Protein AF-A0A966IXT3-F1 (afdb_monomer)

Foldseek 3Di:
DDDQPPPPDDDDPDDLVQPPADDPDDDWDFADDDQDPCNVVVHDDDFPAEFEDPAPVSVLVCLVCVVVVHDYHYDYSGRTHDRVNDDDPDDDDDPVRLVSCVVSVNNVVVD

Structure (mmCIF, N/CA/C/O backbone):
data_AF-A0A966IXT3-F1
#
_entry.id   AF-A0A966IXT3-F1
#
loop_
_atom_site.group_PDB
_atom_site.id
_atom_site.type_symbol
_atom_site.label_atom_id
_atom_site.label_alt_id
_atom_site.label_comp_id
_atom_site.label_asym_id
_atom_site.label_entity_id
_atom_site.label_seq_id
_atom_site.pdbx_PDB_ins_code
_atom_site.Cartn_x
_atom_site.Cartn_y
_atom_site.Cartn_z
_atom_site.occupancy
_atom_site.B_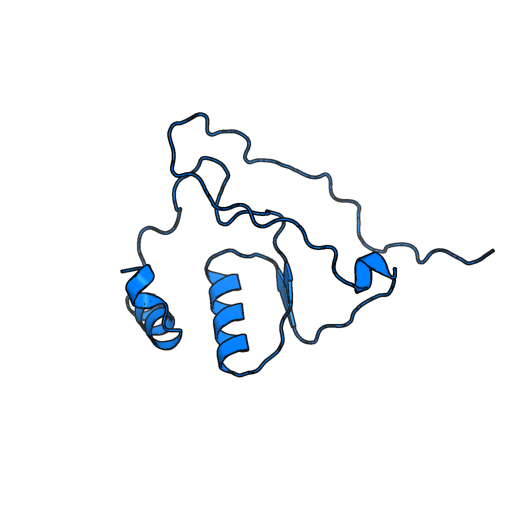iso_or_equiv
_atom_site.auth_seq_id
_atom_site.auth_comp_id
_atom_site.auth_asym_id
_atom_site.auth_atom_id
_atom_site.pdbx_PDB_model_num
ATOM 1 N N . MET A 1 1 ? -24.758 23.739 26.493 1.00 41.91 1 MET A N 1
ATOM 2 C CA . MET A 1 1 ? -24.123 23.919 25.171 1.00 41.91 1 MET A CA 1
ATOM 3 C C . MET A 1 1 ? -23.069 22.825 25.046 1.00 41.91 1 MET A C 1
ATOM 5 O O . MET A 1 1 ? -22.184 22.820 25.895 1.00 41.91 1 MET A O 1
ATOM 9 N N . PRO A 1 2 ? -23.198 21.824 24.156 1.00 41.50 2 PRO A N 1
ATOM 10 C CA . PRO A 1 2 ? -22.227 20.736 24.098 1.00 41.50 2 PRO A CA 1
ATOM 11 C C . PRO A 1 2 ? -20.907 21.280 23.550 1.00 41.50 2 PRO A C 1
ATOM 13 O O . PRO A 1 2 ? -20.868 21.871 22.474 1.00 41.50 2 PRO A O 1
ATOM 16 N N . THR A 1 3 ? -19.843 21.126 24.329 1.00 50.06 3 THR A N 1
ATOM 17 C CA . THR A 1 3 ? -18.472 21.496 23.981 1.00 50.06 3 THR A CA 1
ATOM 18 C C . THR A 1 3 ? -17.985 20.616 22.837 1.00 50.06 3 THR A C 1
ATOM 20 O O . THR A 1 3 ? -17.777 19.417 23.020 1.00 50.06 3 THR A O 1
ATOM 23 N N . GLN A 1 4 ? -17.821 21.210 21.657 1.00 55.00 4 GLN A N 1
ATOM 24 C CA . GLN A 1 4 ? -17.206 20.566 20.501 1.00 55.00 4 GLN A CA 1
ATOM 25 C C . GLN A 1 4 ? -15.777 20.136 20.890 1.00 55.00 4 GLN A C 1
ATOM 27 O O . GLN A 1 4 ? -15.032 20.969 21.421 1.00 55.00 4 GLN A O 1
ATOM 32 N N . PRO A 1 5 ? -15.379 18.864 20.706 1.00 53.62 5 PRO A N 1
ATOM 33 C CA . PRO A 1 5 ? -14.022 18.440 21.014 1.00 53.62 5 PRO A CA 1
ATOM 34 C C . PRO A 1 5 ? -13.061 19.224 20.122 1.00 53.62 5 PRO A C 1
ATOM 36 O O . PRO A 1 5 ? -13.101 19.145 18.896 1.00 53.62 5 PRO A O 1
ATOM 39 N N . ARG A 1 6 ? -12.232 20.047 20.762 1.00 55.50 6 ARG A N 1
ATOM 40 C CA . ARG A 1 6 ? -11.233 20.879 20.105 1.00 55.50 6 ARG A CA 1
ATOM 41 C C . ARG A 1 6 ? -10.213 19.950 19.448 1.00 55.50 6 ARG A C 1
ATOM 43 O O . ARG A 1 6 ? -9.492 19.247 20.151 1.00 55.50 6 ARG A O 1
ATOM 50 N N . SER A 1 7 ? -10.190 19.926 18.116 1.00 58.78 7 SER A N 1
ATOM 51 C CA . SER A 1 7 ? -9.169 19.208 17.353 1.00 58.78 7 SER A CA 1
ATOM 52 C C . SER A 1 7 ? -7.786 19.672 17.817 1.00 58.78 7 SER A C 1
ATOM 54 O O . SER A 1 7 ? -7.469 20.859 17.750 1.00 58.78 7 SER A O 1
ATOM 56 N N . THR A 1 8 ? -6.976 18.743 18.327 1.00 65.88 8 THR A N 1
ATOM 57 C CA . THR A 1 8 ? -5.562 18.982 18.664 1.00 65.88 8 THR A CA 1
ATOM 58 C C . THR A 1 8 ? -4.683 18.992 17.407 1.00 65.88 8 THR A C 1
ATOM 60 O O . THR A 1 8 ? -3.492 19.278 17.488 1.00 65.88 8 THR A O 1
ATOM 63 N N . PHE A 1 9 ? -5.248 18.670 16.241 1.00 63.88 9 PHE A N 1
ATOM 64 C CA . PHE A 1 9 ? -4.525 18.659 14.978 1.00 63.88 9 PHE A CA 1
ATOM 65 C C . PHE A 1 9 ? -4.482 20.068 14.395 1.00 63.88 9 PHE A C 1
ATOM 67 O O . PHE A 1 9 ? -5.510 20.743 14.307 1.00 63.88 9 PHE A O 1
ATOM 74 N N . ALA A 1 10 ? -3.283 20.509 14.017 1.00 71.31 10 ALA A N 1
ATOM 75 C CA . ALA A 1 10 ? -3.114 21.736 13.259 1.00 71.31 10 ALA A CA 1
ATOM 76 C C . ALA A 1 10 ? -3.808 21.584 11.902 1.00 71.31 10 ALA A C 1
ATOM 78 O O . ALA A 1 10 ? -3.670 20.552 11.244 1.00 71.31 10 ALA A O 1
ATOM 79 N N . GLU A 1 11 ? -4.547 22.610 11.493 1.00 64.25 11 GLU A N 1
ATOM 80 C CA . GLU A 1 11 ? -5.077 22.684 10.140 1.00 64.25 11 GLU A CA 1
ATOM 81 C C . GLU A 1 11 ? -3.886 22.867 9.191 1.00 64.25 11 GLU A C 1
ATOM 83 O O . GLU A 1 11 ? -3.171 23.870 9.259 1.00 64.25 11 GLU A O 1
ATOM 88 N N . VAL A 1 12 ? -3.600 21.852 8.378 1.00 58.59 12 VAL A N 1
ATOM 89 C CA . VAL A 1 12 ? -2.515 21.909 7.397 1.00 58.59 12 VAL A CA 1
ATOM 90 C C . VAL A 1 12 ? -3.111 22.400 6.088 1.00 58.59 12 VAL A C 1
ATOM 92 O O . VAL A 1 12 ? -4.104 21.852 5.610 1.00 58.59 12 VAL A O 1
ATOM 95 N N . ALA A 1 13 ? -2.514 23.443 5.514 1.00 60.72 13 ALA A N 1
ATOM 96 C CA . ALA A 1 13 ? -2.903 23.925 4.199 1.00 60.72 13 ALA A CA 1
ATOM 97 C C . ALA A 1 13 ? -2.724 22.799 3.173 1.00 60.72 13 ALA A C 1
ATOM 99 O O . ALA A 1 13 ? -1.625 22.258 3.018 1.00 60.72 13 ALA A O 1
ATOM 100 N N . TYR A 1 14 ? -3.808 22.457 2.478 1.00 58.59 14 TYR A N 1
ATOM 101 C CA . TYR A 1 14 ? -3.775 21.504 1.379 1.00 58.59 14 TYR A CA 1
ATOM 102 C C . TYR A 1 14 ? -2.774 21.992 0.330 1.00 58.59 14 TYR A C 1
ATOM 104 O O . TYR A 1 14 ? -2.970 23.034 -0.297 1.00 58.59 14 TYR A O 1
ATOM 112 N N . THR A 1 15 ? -1.665 21.270 0.195 1.00 53.31 15 THR A N 1
ATOM 113 C CA . THR A 1 15 ? -0.583 21.629 -0.716 1.00 53.31 15 THR A CA 1
ATOM 114 C C . THR A 1 15 ? -0.611 20.649 -1.875 1.00 53.31 15 THR A C 1
ATOM 116 O O . THR A 1 15 ? 0.071 19.631 -1.847 1.00 53.31 15 THR A O 1
ATOM 119 N N . ASN A 1 16 ? -1.378 20.964 -2.920 1.00 53.09 16 ASN A N 1
ATOM 120 C CA . ASN A 1 16 ? -1.231 20.294 -4.212 1.00 53.09 16 ASN A CA 1
ATOM 121 C C . ASN A 1 16 ? 0.072 20.751 -4.879 1.00 53.09 16 ASN A C 1
ATOM 123 O O . ASN A 1 16 ? 0.077 21.512 -5.839 1.00 53.09 16 ASN A O 1
ATOM 127 N N . GLY A 1 17 ? 1.212 20.293 -4.360 1.00 50.12 17 GLY A N 1
ATOM 128 C CA . GLY A 1 17 ? 2.544 20.592 -4.900 1.00 50.12 17 GLY A CA 1
ATOM 129 C C . GLY A 1 17 ? 2.859 19.888 -6.228 1.00 50.12 17 GLY A C 1
ATOM 130 O O . GLY A 1 17 ? 4.009 19.895 -6.663 1.00 50.12 17 GLY A O 1
ATOM 131 N N . TYR A 1 18 ? 1.866 19.255 -6.855 1.00 53.25 18 TYR A N 1
ATOM 132 C CA . TYR A 1 18 ? 2.033 18.295 -7.945 1.00 53.25 18 TYR A CA 1
ATOM 133 C C . TYR A 1 18 ? 1.288 18.680 -9.236 1.00 53.25 18 TYR A C 1
ATOM 135 O O . TYR A 1 18 ? 1.055 17.832 -10.087 1.00 53.25 18 TYR A O 1
ATOM 143 N N . GLU A 1 19 ? 0.936 19.957 -9.416 1.00 52.62 19 GLU A N 1
ATOM 144 C CA . GLU A 1 19 ? 0.234 20.466 -10.613 1.00 52.62 19 GLU A CA 1
ATOM 145 C C . GLU A 1 19 ? 1.066 20.460 -11.911 1.00 52.62 19 GLU A C 1
ATOM 147 O O . GLU A 1 19 ? 0.543 20.719 -12.993 1.00 52.62 19 GLU A O 1
ATOM 152 N N . PHE A 1 20 ? 2.359 20.149 -11.849 1.00 49.56 20 PHE A N 1
ATOM 153 C CA . PHE A 1 20 ? 3.249 20.285 -13.000 1.00 49.56 20 PHE A CA 1
ATOM 154 C C . PHE A 1 20 ? 3.435 18.978 -13.755 1.00 49.56 20 PHE A C 1
ATOM 156 O O . PHE A 1 20 ? 4.490 18.366 -13.640 1.00 49.56 20 PHE A O 1
ATOM 163 N N . THR A 1 21 ? 2.462 18.559 -14.561 1.00 51.88 21 THR A N 1
ATOM 164 C CA . THR A 1 21 ? 2.745 17.672 -15.708 1.00 51.88 21 THR A CA 1
ATOM 165 C C . THR A 1 21 ? 1.623 17.739 -16.744 1.00 51.88 21 THR A C 1
ATOM 167 O O . THR A 1 21 ? 0.750 16.880 -16.840 1.00 51.88 21 THR A O 1
ATOM 170 N N . GLU A 1 22 ? 1.667 18.781 -17.570 1.00 51.34 22 GLU A N 1
ATOM 171 C CA . GLU A 1 22 ? 0.994 18.767 -18.867 1.00 51.34 22 GLU A CA 1
ATOM 172 C C . GLU A 1 22 ? 1.737 17.781 -19.788 1.00 51.34 22 GLU A C 1
ATOM 174 O O . GLU A 1 22 ? 2.895 17.995 -20.148 1.00 51.34 22 GLU A O 1
ATOM 179 N N . GLY A 1 23 ? 1.100 16.662 -20.142 1.00 56.12 23 GLY A N 1
ATOM 180 C CA . GLY A 1 23 ? 1.659 15.668 -21.060 1.00 56.12 23 GLY A CA 1
ATOM 181 C C . GLY A 1 23 ? 0.692 14.519 -21.353 1.00 56.12 23 GLY A C 1
ATOM 182 O O . GLY A 1 23 ? -0.221 14.252 -20.577 1.00 56.12 23 GLY A O 1
ATOM 183 N N . SER A 1 24 ? 0.892 13.803 -22.464 1.00 58.81 24 SER A N 1
ATOM 184 C CA . SER A 1 24 ? 0.107 12.614 -22.855 1.00 58.81 24 SER A CA 1
ATOM 185 C C . SER A 1 24 ? 0.487 11.361 -22.042 1.00 58.81 24 SER A C 1
ATOM 187 O O . SER A 1 24 ? 0.706 10.286 -22.605 1.00 58.81 24 SER A O 1
ATOM 189 N N . GLY A 1 25 ? 0.684 11.524 -20.733 1.00 61.78 25 GLY A N 1
ATOM 190 C CA . GLY A 1 25 ? 1.143 10.479 -19.823 1.00 61.78 25 GLY A CA 1
ATOM 191 C C . GLY A 1 25 ? 0.087 9.404 -19.557 1.00 61.78 25 GLY A C 1
ATOM 192 O O . GLY A 1 25 ? -1.083 9.541 -19.910 1.00 61.78 25 GLY A O 1
ATOM 193 N N . TYR A 1 26 ? 0.512 8.316 -18.915 1.00 70.19 26 TYR A N 1
ATOM 194 C CA . TYR A 1 26 ? -0.383 7.257 -18.449 1.00 70.19 26 TYR A CA 1
ATOM 195 C C . TYR A 1 26 ? -1.450 7.825 -17.499 1.00 70.19 26 TYR A C 1
ATOM 197 O O . TYR A 1 26 ? -1.120 8.492 -16.518 1.00 70.19 26 TYR A O 1
ATOM 205 N N . THR A 1 27 ? -2.728 7.552 -17.778 1.00 75.75 27 THR A N 1
ATOM 206 C CA . THR A 1 27 ? -3.835 7.981 -16.915 1.00 75.75 27 THR A CA 1
ATOM 207 C C . THR A 1 27 ? -3.864 7.128 -15.654 1.00 75.75 27 THR A C 1
ATOM 209 O O . THR A 1 27 ? -4.145 5.930 -15.707 1.00 75.75 27 THR A O 1
ATOM 212 N N . LEU A 1 28 ? -3.573 7.750 -14.513 1.00 78.19 28 LEU A N 1
ATOM 213 C CA . LEU A 1 28 ? -3.639 7.065 -13.231 1.00 78.19 28 LEU A CA 1
ATOM 214 C C . LEU A 1 28 ? -5.101 6.785 -12.843 1.00 78.19 28 LEU A C 1
ATOM 216 O O . LEU A 1 28 ? -5.967 7.627 -13.092 1.00 78.19 28 LEU A O 1
ATOM 220 N N . PRO A 1 29 ? -5.388 5.628 -12.222 1.00 83.31 29 PRO A N 1
ATOM 221 C CA . PRO A 1 29 ? -6.706 5.373 -11.664 1.00 83.31 29 PRO A CA 1
ATOM 222 C C . PRO A 1 29 ? -6.992 6.345 -10.515 1.00 83.31 29 PRO A C 1
ATOM 224 O O . PRO A 1 29 ? -6.132 6.580 -9.665 1.00 83.31 29 PRO A O 1
ATOM 227 N N . GLU A 1 30 ? -8.217 6.865 -10.467 1.00 85.31 30 GLU A N 1
ATOM 228 C CA . GLU A 1 30 ? -8.712 7.625 -9.322 1.00 85.31 30 GLU A CA 1
ATOM 229 C C . GLU A 1 30 ? -9.573 6.735 -8.425 1.00 85.31 30 GLU A C 1
ATOM 231 O O . GLU A 1 30 ? -10.453 6.003 -8.885 1.00 85.31 30 GLU A O 1
ATOM 236 N N . TYR A 1 31 ? -9.325 6.824 -7.125 1.00 86.56 31 TYR A N 1
ATOM 237 C CA . TYR A 1 31 ? -10.059 6.122 -6.087 1.00 86.56 31 TYR A CA 1
ATOM 238 C C . TYR A 1 31 ? -10.946 7.140 -5.372 1.00 86.56 31 TYR A C 1
ATOM 240 O O . TYR A 1 31 ? -10.430 8.003 -4.661 1.00 86.56 31 TYR A O 1
ATOM 248 N N . PRO A 1 32 ? -12.275 7.111 -5.571 1.00 87.81 32 PRO A N 1
ATOM 249 C CA . PRO A 1 32 ? -13.150 8.103 -4.969 1.00 87.81 32 PRO A CA 1
ATOM 250 C C . PRO A 1 32 ? -13.067 8.023 -3.446 1.00 87.81 32 PRO A C 1
ATOM 252 O O . PRO A 1 32 ? -13.077 6.935 -2.866 1.00 87.81 32 PRO A O 1
ATOM 255 N N . PHE A 1 33 ? -13.017 9.186 -2.799 1.00 88.19 33 PHE A N 1
ATOM 256 C CA . PHE A 1 33 ? -13.085 9.256 -1.348 1.00 88.19 33 PHE A CA 1
ATOM 257 C C . PHE A 1 33 ? -14.419 8.678 -0.870 1.00 88.19 33 PHE A C 1
ATOM 259 O O . PHE A 1 33 ? -15.493 9.166 -1.227 1.00 88.19 33 PHE A O 1
ATOM 266 N N . VAL A 1 34 ? -14.342 7.638 -0.045 1.00 89.19 34 VAL A N 1
ATOM 267 C CA . VAL A 1 34 ? -15.495 7.076 0.653 1.00 89.19 34 VAL A CA 1
ATOM 268 C C . VAL A 1 34 ? -15.426 7.562 2.087 1.00 89.19 34 VAL A C 1
ATOM 270 O O . VAL A 1 34 ? -14.457 7.274 2.785 1.00 89.19 34 VAL A O 1
ATOM 273 N N . ILE A 1 35 ? -16.453 8.297 2.519 1.00 89.19 35 ILE A N 1
ATOM 274 C CA . ILE A 1 35 ? -16.513 8.833 3.879 1.00 89.19 35 ILE A CA 1
ATOM 275 C C . ILE A 1 35 ? -16.507 7.654 4.860 1.00 89.19 35 ILE A C 1
ATOM 277 O O . ILE A 1 35 ? -17.448 6.852 4.847 1.00 89.19 35 ILE A O 1
ATOM 281 N N . PRO A 1 36 ? -15.481 7.531 5.714 1.00 87.56 36 PRO A N 1
ATOM 282 C CA . PRO A 1 36 ? -15.436 6.462 6.686 1.00 87.56 36 PRO A CA 1
ATOM 283 C C . PRO A 1 36 ? -16.443 6.732 7.826 1.00 87.56 36 PRO A C 1
ATOM 285 O O . PRO A 1 36 ? -16.736 7.898 8.133 1.00 87.56 36 PRO A O 1
ATOM 288 N N . PRO A 1 37 ? -17.001 5.684 8.464 1.00 87.12 37 PRO A N 1
ATOM 289 C CA . PRO A 1 37 ? -18.055 5.821 9.473 1.00 87.12 37 PRO A CA 1
ATOM 290 C C . PRO A 1 37 ? -17.705 6.770 10.622 1.00 87.12 37 PRO A C 1
ATOM 292 O O . PRO A 1 37 ? -18.568 7.514 11.082 1.00 87.12 37 PRO A O 1
ATOM 295 N N . GLU A 1 38 ? -16.446 6.787 11.056 1.00 87.50 38 GLU A N 1
ATOM 296 C CA . GLU A 1 38 ? -15.944 7.658 12.117 1.00 87.50 38 GLU A CA 1
ATOM 297 C C . GLU A 1 38 ? -16.091 9.150 11.781 1.00 87.50 38 GLU A C 1
ATOM 299 O O . GLU A 1 38 ? -16.487 9.937 12.644 1.00 87.50 38 GLU A O 1
ATOM 304 N N . LEU A 1 39 ? -15.865 9.534 10.519 1.00 87.69 39 LEU A N 1
ATOM 305 C CA . LEU A 1 39 ? -16.057 10.908 10.056 1.00 87.69 39 LEU A CA 1
ATOM 306 C C . LEU A 1 39 ? -17.542 11.229 9.873 1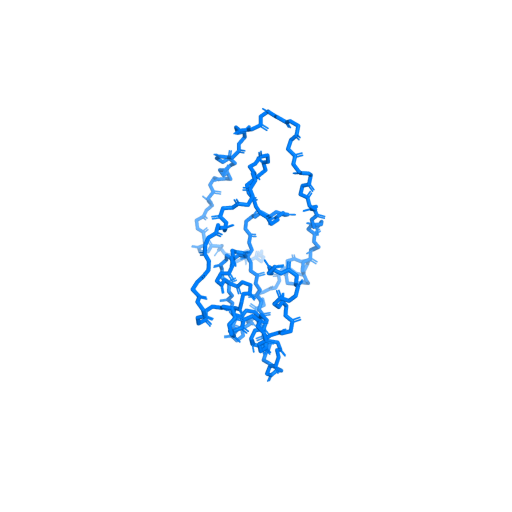.00 87.69 39 LEU A C 1
ATOM 308 O O . LEU A 1 39 ? -17.978 12.313 10.251 1.00 87.69 39 LEU A O 1
ATOM 312 N N . ALA A 1 40 ? -18.332 10.282 9.359 1.00 90.94 40 ALA A N 1
ATOM 313 C CA . ALA A 1 40 ? -19.773 10.467 9.184 1.00 90.94 40 ALA A CA 1
ATOM 314 C C . ALA A 1 40 ? -20.521 10.629 10.521 1.00 90.94 40 ALA A C 1
ATOM 316 O O . ALA A 1 40 ? -21.476 11.397 10.612 1.00 90.94 40 ALA A O 1
ATOM 317 N N . GLN A 1 41 ? -20.095 9.906 11.559 1.00 91.81 41 GLN A N 1
ATOM 318 C CA . GLN A 1 41 ? -20.737 9.896 12.879 1.00 91.81 41 GLN A CA 1
ATOM 319 C C . GLN A 1 41 ? -20.133 10.925 13.847 1.00 91.81 41 GLN A C 1
ATOM 321 O O . GLN A 1 41 ? -20.682 11.143 14.926 1.00 91.81 41 GLN A O 1
ATOM 326 N N . GLY A 1 42 ? -19.010 11.558 13.486 1.00 89.06 42 GLY A N 1
ATOM 327 C CA . GLY A 1 42 ? -18.296 12.494 14.358 1.00 89.06 42 GLY A CA 1
ATOM 328 C C . GLY A 1 42 ? -17.688 11.828 15.597 1.00 89.06 42 GLY A C 1
ATOM 329 O O . GLY A 1 42 ? -17.540 12.468 16.639 1.00 89.06 42 GLY A O 1
ATOM 330 N N . THR A 1 43 ? -17.360 10.538 15.511 1.00 89.12 43 THR A N 1
ATOM 331 C CA . THR A 1 43 ? -16.802 9.745 16.615 1.00 89.12 43 THR A CA 1
ATOM 332 C C . THR A 1 43 ? -15.340 9.420 16.358 1.00 89.12 43 THR A C 1
ATOM 334 O O . THR A 1 43 ? -14.965 9.105 15.236 1.00 89.12 43 THR A O 1
ATOM 337 N N . ILE A 1 44 ? -14.507 9.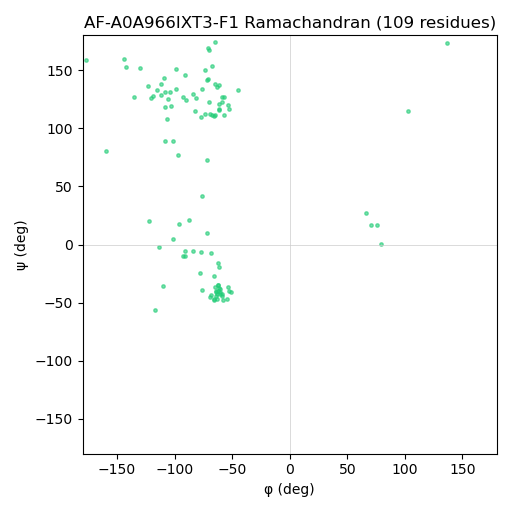412 17.398 1.00 87.44 44 ILE A N 1
ATOM 338 C CA . ILE A 1 44 ? -13.097 9.027 17.257 1.00 87.44 44 ILE A CA 1
ATOM 339 C C . ILE A 1 44 ? -12.993 7.499 17.147 1.00 87.44 44 ILE A C 1
ATOM 341 O O . ILE A 1 44 ? -13.199 6.787 18.132 1.00 87.44 44 ILE A O 1
ATOM 345 N N . GLY A 1 45 ? -12.640 7.006 15.957 1.00 85.12 45 GLY A N 1
ATOM 346 C CA . GLY A 1 45 ? -12.266 5.610 15.732 1.00 85.12 45 GLY A CA 1
ATOM 347 C C . GLY A 1 45 ? -10.891 5.288 16.329 1.00 85.12 45 GLY A C 1
ATOM 348 O O . GLY A 1 45 ? -9.973 6.108 16.285 1.00 85.12 45 GLY A O 1
ATOM 349 N N . ARG A 1 46 ? -10.734 4.091 16.905 1.00 89.81 46 ARG A N 1
ATOM 350 C CA . ARG A 1 46 ? -9.430 3.561 17.337 1.00 89.81 46 ARG A CA 1
ATOM 351 C C . ARG A 1 46 ? -9.049 2.377 16.460 1.00 89.81 46 ARG A C 1
ATOM 353 O O . ARG A 1 46 ? -9.824 1.432 16.327 1.00 89.81 46 ARG A O 1
ATOM 360 N N . HIS A 1 47 ? -7.838 2.423 15.915 1.00 91.19 47 HIS A N 1
ATOM 361 C CA . HIS A 1 47 ? -7.265 1.360 15.096 1.00 91.19 47 HIS A CA 1
ATOM 362 C C . HIS A 1 47 ? -5.943 0.905 15.706 1.00 91.19 47 HIS A C 1
ATOM 364 O O . HIS A 1 47 ? -5.130 1.734 16.104 1.00 91.19 47 HIS A O 1
ATOM 370 N N . GLU A 1 48 ? -5.735 -0.410 15.758 1.00 93.38 48 GLU A N 1
ATOM 371 C CA . GLU A 1 48 ? -4.500 -1.017 16.276 1.00 93.38 48 GLU A CA 1
ATOM 372 C C . GLU A 1 48 ? -3.274 -0.593 15.460 1.00 93.38 48 GLU A C 1
ATOM 374 O O . GLU A 1 48 ? -2.194 -0.374 16.002 1.00 93.38 48 GLU A O 1
ATOM 379 N N . ILE A 1 49 ? -3.451 -0.476 14.140 1.00 97.75 49 ILE A N 1
ATOM 380 C CA . ILE A 1 49 ? -2.399 -0.096 13.204 1.00 97.75 49 ILE A CA 1
ATOM 381 C C . ILE A 1 49 ? -2.955 0.937 12.231 1.00 97.75 49 ILE A C 1
ATOM 383 O O . ILE A 1 49 ? -3.967 0.701 11.564 1.00 97.75 49 ILE A O 1
ATOM 387 N N . VAL A 1 50 ? -2.242 2.056 12.130 1.00 96.44 50 VAL A N 1
ATOM 388 C CA . VAL A 1 50 ? -2.456 3.097 11.125 1.00 96.44 50 VAL A CA 1
ATOM 389 C C . VAL A 1 50 ? -1.168 3.246 10.321 1.00 96.44 50 VAL A C 1
ATOM 391 O O . VAL A 1 50 ? -0.094 3.433 10.890 1.00 96.44 50 VAL A O 1
ATOM 394 N N . ILE A 1 51 ? -1.273 3.136 9.002 1.00 97.81 51 ILE A N 1
ATOM 395 C CA . ILE A 1 51 ? -0.187 3.331 8.043 1.00 97.81 51 ILE A CA 1
ATOM 396 C C . ILE A 1 51 ? -0.424 4.680 7.373 1.00 97.81 51 ILE A C 1
ATOM 398 O O . ILE A 1 51 ? -1.498 4.909 6.827 1.00 97.81 51 ILE A O 1
ATOM 402 N N . VAL A 1 52 ? 0.570 5.563 7.406 1.00 96.00 52 VAL A N 1
ATOM 403 C CA . VAL A 1 52 ? 0.503 6.875 6.752 1.00 96.00 52 VAL A CA 1
ATOM 404 C C . VAL A 1 52 ? 1.424 6.851 5.535 1.00 96.00 52 VAL A C 1
ATOM 406 O O . VAL A 1 52 ? 2.629 6.641 5.678 1.00 96.00 52 VAL A O 1
ATOM 409 N N . GLY A 1 53 ? 0.844 7.034 4.351 1.00 92.06 53 GLY A N 1
ATOM 410 C CA . GLY A 1 53 ? 1.500 6.961 3.049 1.00 92.06 53 GLY A CA 1
ATOM 411 C C . GLY A 1 53 ? 1.223 5.647 2.311 1.00 92.06 53 GLY A C 1
ATOM 412 O O . GLY A 1 53 ? 1.682 4.574 2.700 1.00 92.06 53 GLY A O 1
ATOM 413 N N . GLY A 1 54 ? 0.532 5.755 1.185 1.00 91.25 54 GLY A N 1
ATOM 414 C CA . GLY A 1 54 ? 0.217 4.744 0.173 1.00 91.25 54 GLY A CA 1
ATOM 415 C C . GLY A 1 54 ? 1.279 4.601 -0.918 1.00 91.25 54 GLY A C 1
ATOM 416 O O . GLY A 1 54 ? 1.017 4.057 -1.989 1.00 91.25 54 GLY A O 1
ATOM 417 N N . GLY A 1 55 ? 2.512 5.029 -0.649 1.00 90.50 55 GLY A N 1
ATOM 418 C CA . GLY A 1 55 ? 3.663 4.660 -1.469 1.00 90.50 55 GLY A CA 1
ATOM 419 C C . GLY A 1 55 ? 3.967 3.157 -1.405 1.00 90.50 55 GLY A C 1
ATOM 420 O O . GLY A 1 55 ? 3.403 2.410 -0.601 1.00 90.50 55 GLY A O 1
ATOM 421 N N . ILE A 1 56 ? 4.935 2.707 -2.213 1.00 91.56 56 ILE A N 1
ATOM 422 C CA . ILE A 1 56 ? 5.277 1.279 -2.334 1.00 91.56 56 ILE A CA 1
ATOM 423 C C . ILE A 1 56 ? 5.552 0.611 -0.982 1.00 91.56 56 ILE A C 1
ATOM 425 O O . ILE A 1 56 ? 5.089 -0.500 -0.741 1.00 91.56 56 ILE A O 1
ATOM 429 N N . THR A 1 57 ? 6.242 1.292 -0.067 1.00 94.00 57 THR A N 1
ATOM 430 C CA . THR A 1 57 ? 6.552 0.761 1.266 1.00 94.00 57 THR A CA 1
ATOM 431 C C . THR A 1 57 ? 5.293 0.559 2.111 1.00 94.00 57 THR A C 1
ATOM 433 O O . THR A 1 57 ? 5.122 -0.508 2.701 1.00 94.00 57 THR A O 1
ATOM 436 N N . GLY A 1 58 ? 4.400 1.553 2.153 1.00 95.8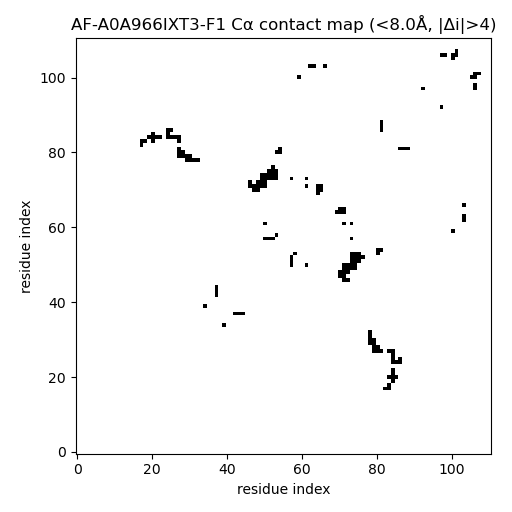1 58 GLY A N 1
ATOM 437 C CA . GLY A 1 58 ? 3.174 1.496 2.952 1.00 95.81 58 GLY A CA 1
ATOM 438 C C . GLY A 1 58 ? 2.185 0.463 2.423 1.00 95.81 58 GLY A C 1
ATOM 439 O O . GLY A 1 58 ? 1.681 -0.353 3.196 1.00 95.81 58 GLY A O 1
ATOM 440 N N . LEU A 1 59 ? 1.998 0.404 1.102 1.00 94.69 59 LEU A N 1
ATOM 441 C CA . LEU A 1 59 ? 1.178 -0.628 0.462 1.00 94.69 59 LEU A CA 1
ATOM 442 C C . LEU A 1 59 ? 1.759 -2.033 0.662 1.00 94.69 59 LEU A C 1
ATOM 444 O O . LEU A 1 59 ? 1.020 -2.962 0.976 1.00 94.69 59 LEU A O 1
ATOM 448 N N . THR A 1 60 ? 3.082 -2.196 0.569 1.00 96.25 60 THR A N 1
ATOM 449 C CA . THR A 1 60 ? 3.741 -3.486 0.843 1.00 96.25 60 THR A CA 1
ATOM 450 C C . THR A 1 60 ? 3.484 -3.947 2.279 1.00 96.25 60 THR A C 1
ATOM 452 O O . THR A 1 60 ? 3.177 -5.121 2.509 1.00 96.25 60 THR A O 1
ATOM 455 N N . LEU A 1 61 ? 3.570 -3.032 3.254 1.00 97.81 61 LEU A N 1
ATOM 456 C CA . LEU A 1 61 ? 3.240 -3.323 4.649 1.00 97.81 61 LEU A CA 1
ATOM 457 C C . LEU A 1 61 ? 1.761 -3.699 4.806 1.00 97.81 61 LEU A C 1
ATOM 459 O O . LEU A 1 61 ? 1.465 -4.717 5.431 1.00 97.81 61 LEU A O 1
ATOM 463 N N . ALA A 1 62 ? 0.848 -2.929 4.209 1.00 97.50 62 ALA A N 1
ATOM 464 C CA . ALA A 1 62 ? -0.588 -3.191 4.258 1.00 97.50 62 ALA A CA 1
ATOM 465 C C . ALA A 1 62 ? -0.933 -4.583 3.701 1.00 97.50 62 ALA A C 1
ATOM 467 O O . ALA A 1 62 ? -1.610 -5.362 4.374 1.00 97.50 62 ALA A O 1
ATOM 468 N N . CYS A 1 63 ? -0.389 -4.950 2.534 1.00 96.75 63 CYS A N 1
ATOM 469 C CA . CYS A 1 63 ? -0.538 -6.290 1.961 1.00 96.75 63 CYS A CA 1
ATOM 470 C C . CYS A 1 63 ? 0.011 -7.373 2.897 1.00 96.75 63 CYS A C 1
ATOM 472 O O . CYS A 1 63 ? -0.625 -8.406 3.101 1.00 96.75 63 CYS A O 1
ATOM 474 N N . GLY A 1 64 ? 1.175 -7.136 3.506 1.00 97.19 64 GLY A N 1
ATOM 475 C CA . GLY A 1 64 ? 1.771 -8.067 4.459 1.00 97.19 64 GLY A CA 1
ATOM 476 C C . GLY A 1 64 ? 0.917 -8.288 5.711 1.00 97.19 64 GLY A C 1
ATOM 477 O O . GLY A 1 64 ? 0.833 -9.420 6.194 1.00 97.19 64 GLY A O 1
ATOM 478 N N . LEU A 1 65 ? 0.293 -7.241 6.249 1.00 97.81 65 LEU A N 1
ATOM 479 C CA . LEU A 1 65 ? -0.615 -7.346 7.394 1.00 97.81 65 LEU A CA 1
ATOM 480 C C . LEU A 1 65 ? -1.905 -8.074 7.005 1.00 97.81 65 LEU A C 1
ATOM 482 O O . LEU A 1 65 ? -2.302 -9.014 7.696 1.00 97.81 65 LEU A O 1
ATOM 486 N N . ALA A 1 66 ? -2.487 -7.727 5.855 1.00 96.62 66 ALA A N 1
ATOM 487 C CA . ALA A 1 66 ? -3.682 -8.377 5.326 1.00 96.62 66 ALA A CA 1
ATOM 488 C C . ALA A 1 66 ? -3.470 -9.885 5.103 1.00 96.62 66 ALA A C 1
ATOM 490 O O . ALA A 1 66 ? -4.286 -10.691 5.547 1.00 96.62 66 ALA A O 1
ATOM 491 N N . ALA A 1 67 ? -2.333 -10.286 4.523 1.00 95.62 67 ALA A N 1
ATOM 492 C CA . ALA A 1 67 ? -1.972 -11.694 4.321 1.00 95.62 67 ALA A CA 1
ATOM 493 C C . ALA A 1 67 ? -1.838 -12.493 5.634 1.00 95.62 67 ALA A C 1
ATOM 495 O O . ALA A 1 67 ? -1.895 -13.720 5.625 1.00 95.6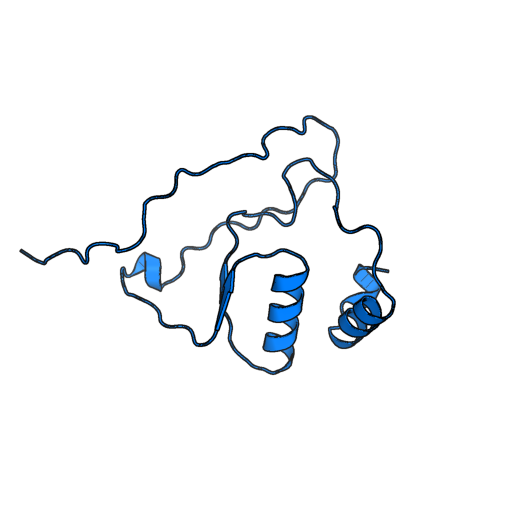2 67 ALA A O 1
ATOM 496 N N . ARG A 1 68 ? -1.661 -11.808 6.771 1.00 96.19 68 ARG A N 1
ATOM 497 C CA . ARG A 1 68 ? -1.586 -12.398 8.117 1.00 96.19 68 ARG A CA 1
ATOM 498 C C . ARG A 1 68 ? -2.888 -12.247 8.911 1.00 96.19 68 ARG A C 1
ATOM 500 O O . ARG A 1 68 ? -2.912 -12.581 10.091 1.00 96.19 68 ARG A O 1
ATOM 507 N N . GLY A 1 69 ? -3.951 -11.719 8.300 1.00 96.56 69 GLY A N 1
ATOM 508 C CA . GLY A 1 69 ? -5.227 -11.458 8.972 1.00 96.56 69 GLY A CA 1
ATOM 509 C C . GLY A 1 69 ? -5.184 -10.300 9.976 1.00 96.56 69 GLY A C 1
ATOM 510 O O . GLY A 1 69 ? -6.074 -10.185 10.818 1.00 96.56 69 GLY A O 1
ATOM 511 N N . VAL A 1 70 ? -4.163 -9.441 9.912 1.00 97.56 70 VAL A N 1
ATOM 512 C CA . VAL A 1 70 ? -4.025 -8.280 10.797 1.00 97.56 70 VAL A CA 1
ATOM 513 C C . VAL A 1 70 ? -4.706 -7.075 10.158 1.00 97.56 70 VAL A C 1
ATOM 515 O O . VAL A 1 70 ? -4.390 -6.689 9.033 1.00 97.56 70 VAL A O 1
ATOM 518 N N . ARG A 1 71 ? -5.645 -6.466 10.887 1.00 96.31 71 ARG A N 1
ATOM 519 C CA . ARG A 1 71 ? -6.364 -5.273 10.430 1.00 96.31 71 ARG A CA 1
ATOM 520 C C . ARG A 1 71 ? -5.478 -4.036 10.558 1.00 96.31 71 ARG A C 1
ATOM 522 O O . ARG A 1 71 ? -4.895 -3.806 11.614 1.00 96.31 71 ARG A O 1
ATOM 529 N N . ALA A 1 72 ? -5.445 -3.224 9.510 1.00 96.94 72 ALA A N 1
ATOM 530 C CA . ALA A 1 72 ? -4.789 -1.925 9.499 1.00 96.94 72 ALA A CA 1
ATOM 531 C C . ALA A 1 72 ? -5.615 -0.935 8.677 1.00 96.94 72 ALA A C 1
ATOM 533 O O . ALA A 1 72 ? -6.327 -1.337 7.756 1.00 96.94 72 ALA A O 1
ATOM 534 N N . VAL A 1 73 ? -5.496 0.347 9.009 1.00 94.75 73 VAL A N 1
ATOM 535 C CA . VAL A 1 73 ? -5.992 1.452 8.182 1.00 94.75 73 VAL A CA 1
ATOM 536 C C . VAL A 1 73 ? -4.801 2.090 7.490 1.00 94.75 73 VAL A C 1
ATOM 538 O O . VAL A 1 73 ? -3.800 2.370 8.144 1.00 94.75 73 VAL A O 1
ATOM 541 N N . LEU A 1 74 ? -4.896 2.304 6.181 1.00 94.38 74 LEU A N 1
ATOM 542 C CA . LEU A 1 74 ? -3.913 3.062 5.417 1.00 94.38 74 LEU A CA 1
ATOM 543 C C . LEU A 1 74 ? -4.528 4.399 5.019 1.00 94.38 74 LEU A C 1
ATOM 545 O O . LEU A 1 74 ? -5.647 4.437 4.512 1.00 94.38 74 LEU A O 1
ATOM 549 N N . LEU A 1 75 ? -3.789 5.473 5.265 1.00 92.31 75 LEU A N 1
ATOM 550 C CA . LEU A 1 75 ? -4.145 6.834 4.901 1.00 92.31 75 LEU A CA 1
ATOM 551 C C . LEU A 1 75 ? -3.134 7.338 3.877 1.00 92.31 75 LEU A C 1
ATOM 553 O O . LEU A 1 75 ? -1.929 7.201 4.084 1.00 92.31 75 LEU A O 1
ATOM 557 N N . ASP A 1 76 ? -3.628 7.936 2.805 1.00 90.06 76 ASP A N 1
ATOM 558 C CA . ASP A 1 76 ? -2.835 8.690 1.843 1.00 90.06 76 ASP A CA 1
ATOM 559 C C . ASP A 1 76 ? -3.510 10.051 1.631 1.00 90.06 76 ASP A C 1
ATOM 561 O O . ASP A 1 76 ? -4.716 10.186 1.856 1.00 90.06 76 ASP A O 1
ATOM 565 N N . GLU A 1 77 ? -2.723 11.066 1.291 1.00 85.94 77 GLU A N 1
ATOM 566 C CA . GLU A 1 77 ? -3.236 12.403 0.989 1.00 85.94 77 GLU A CA 1
ATOM 567 C C . GLU A 1 77 ? -3.843 12.481 -0.419 1.00 85.94 77 GLU A C 1
ATOM 569 O O . GLU A 1 77 ? -4.732 13.298 -0.663 1.00 85.94 77 GLU A O 1
ATOM 574 N N . ASP A 1 78 ? -3.407 11.596 -1.316 1.00 83.62 78 ASP A N 1
ATOM 575 C CA . ASP A 1 78 ? -3.844 11.520 -2.697 1.00 83.62 78 ASP A CA 1
ATOM 576 C C . ASP A 1 78 ? -4.914 10.445 -2.915 1.00 83.62 78 ASP A C 1
ATOM 578 O O . ASP A 1 78 ? -4.975 9.395 -2.272 1.00 83.62 78 ASP A O 1
ATOM 582 N N . ASN A 1 79 ? -5.760 10.694 -3.914 1.00 86.44 79 ASN A N 1
ATOM 583 C CA . ASN A 1 79 ? -6.782 9.759 -4.377 1.00 86.44 79 ASN A CA 1
ATOM 584 C C . ASN A 1 79 ? -6.320 8.925 -5.586 1.00 86.44 79 ASN A C 1
ATOM 586 O O . ASN A 1 79 ? -7.137 8.373 -6.321 1.00 86.44 79 ASN A O 1
ATOM 590 N N . THR A 1 80 ? -5.012 8.863 -5.821 1.00 82.06 80 THR A N 1
ATOM 591 C CA . THR A 1 80 ? -4.367 8.183 -6.946 1.00 82.06 80 THR A CA 1
ATOM 592 C C . THR A 1 80 ? -3.045 7.565 -6.491 1.00 82.06 80 THR A C 1
ATOM 594 O O . THR A 1 80 ? -2.483 7.965 -5.477 1.00 82.06 80 THR A O 1
ATOM 597 N N . VAL A 1 81 ? -2.529 6.579 -7.229 1.00 76.88 81 VAL A N 1
ATOM 598 C CA . VAL A 1 81 ? -1.235 5.945 -6.928 1.00 76.88 81 VAL A CA 1
ATOM 599 C C . VAL A 1 81 ? -0.172 6.504 -7.868 1.00 76.88 81 VAL A C 1
ATOM 601 O O . VAL A 1 81 ? 0.072 5.966 -8.947 1.00 76.88 81 VAL A O 1
ATOM 604 N N . GLY A 1 82 ? 0.462 7.601 -7.458 1.00 71.50 82 GLY A N 1
ATOM 605 C CA . GLY A 1 82 ? 1.484 8.303 -8.235 1.00 71.50 82 GLY A CA 1
ATOM 606 C C . GLY A 1 82 ? 1.296 9.815 -8.184 1.00 71.50 82 GLY A C 1
ATOM 607 O O . GLY A 1 82 ? 0.311 10.311 -7.658 1.00 71.50 82 GLY A O 1
ATOM 608 N N . VAL A 1 83 ? 2.249 10.555 -8.743 1.00 65.69 83 VAL A N 1
ATOM 609 C CA . VAL A 1 83 ? 2.123 12.011 -8.878 1.00 65.69 83 VAL A CA 1
ATOM 610 C C . VAL A 1 83 ? 1.272 12.275 -10.121 1.00 65.69 83 VAL A C 1
ATOM 612 O O .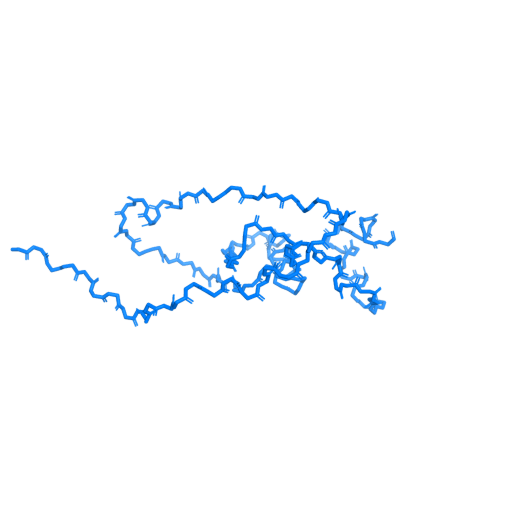 VAL A 1 83 ? 1.602 11.744 -11.182 1.00 65.69 83 VAL A O 1
ATOM 615 N N . LYS A 1 84 ? 0.176 13.045 -10.009 1.00 59.47 84 LYS A N 1
ATOM 616 C CA . LYS A 1 84 ? -0.697 13.363 -11.157 1.00 59.47 84 LYS A CA 1
ATOM 617 C C . LYS A 1 84 ? 0.148 13.928 -12.303 1.00 59.47 84 LYS A C 1
ATOM 619 O O . LYS A 1 84 ? 0.790 14.951 -12.124 1.00 59.47 84 LYS A O 1
ATOM 624 N N . GLY A 1 85 ? 0.152 13.185 -13.417 1.00 53.34 85 GLY A N 1
ATOM 625 C CA . GLY A 1 85 ? 0.875 13.417 -14.675 1.00 53.34 85 GLY A CA 1
ATOM 626 C C . GLY A 1 85 ? 2.370 13.029 -14.702 1.00 53.34 85 GLY A C 1
ATOM 627 O O . GLY A 1 85 ? 2.994 13.099 -15.762 1.00 53.34 85 GLY A O 1
ATOM 628 N N . ALA A 1 86 ? 2.938 12.505 -13.611 1.00 57.84 86 ALA A N 1
ATOM 629 C CA . ALA A 1 86 ? 4.232 11.822 -13.649 1.00 57.84 86 ALA A CA 1
ATOM 630 C C . ALA A 1 86 ? 4.069 10.308 -13.890 1.00 57.84 86 ALA A C 1
ATOM 632 O O . ALA A 1 86 ? 3.141 9.667 -13.397 1.00 57.84 86 ALA A O 1
ATOM 633 N N . SER A 1 87 ? 5.025 9.711 -14.603 1.00 62.81 87 SER A N 1
ATOM 634 C CA . SER A 1 87 ? 5.176 8.251 -14.699 1.00 62.81 87 SER A CA 1
ATOM 635 C C . SER A 1 87 ? 5.650 7.637 -13.369 1.00 62.81 87 SER A C 1
ATOM 637 O O . SER A 1 87 ? 6.113 8.346 -12.471 1.00 62.81 87 SER A O 1
ATOM 639 N N . SER A 1 88 ? 5.571 6.303 -13.243 1.00 75.88 88 SER A N 1
ATOM 640 C CA . SER A 1 88 ? 6.107 5.556 -12.090 1.00 75.88 88 SER A CA 1
ATOM 641 C C . SER A 1 88 ? 7.513 6.032 -11.700 1.00 75.88 88 SER A C 1
ATOM 643 O O . SER A 1 88 ? 8.401 6.136 -12.544 1.00 75.88 88 SER A O 1
ATOM 645 N N . ARG A 1 89 ? 7.730 6.269 -10.399 1.00 79.44 89 ARG A N 1
ATOM 646 C CA . ARG A 1 89 ? 9.059 6.558 -9.826 1.00 79.44 89 ARG A CA 1
ATOM 647 C C . ARG A 1 89 ? 9.796 5.297 -9.356 1.00 79.44 89 ARG A C 1
ATOM 649 O O . ARG A 1 89 ? 10.944 5.380 -8.929 1.00 79.44 89 ARG A O 1
ATOM 656 N N . GLY A 1 90 ? 9.143 4.136 -9.406 1.00 82.88 90 GLY A N 1
ATOM 657 C CA . GLY A 1 90 ? 9.783 2.843 -9.186 1.00 82.88 90 GLY A CA 1
ATOM 658 C C . GLY A 1 90 ? 10.450 2.379 -10.475 1.00 82.88 90 GLY A C 1
ATOM 659 O O . GLY A 1 90 ? 9.753 2.147 -11.457 1.00 82.88 90 GLY A O 1
ATOM 660 N N . ILE A 1 91 ? 11.782 2.283 -10.474 1.00 84.50 91 ILE A N 1
ATOM 661 C CA . ILE A 1 91 ? 12.574 1.922 -11.665 1.00 84.50 91 ILE A CA 1
ATOM 662 C C . ILE A 1 91 ? 13.312 0.604 -11.431 1.00 84.50 91 ILE A C 1
ATOM 664 O O . ILE A 1 91 ? 13.146 -0.348 -12.185 1.00 84.50 91 ILE A O 1
ATOM 668 N N . CYS A 1 92 ? 14.113 0.538 -10.365 1.00 91.19 92 CYS A N 1
ATOM 669 C CA . CYS A 1 92 ? 14.924 -0.630 -10.046 1.00 91.19 92 CYS A CA 1
ATOM 670 C C . CYS A 1 92 ? 14.517 -1.199 -8.689 1.00 91.19 92 CYS A C 1
ATOM 672 O O . CYS A 1 92 ? 14.521 -0.488 -7.681 1.00 91.19 92 CYS A O 1
ATOM 674 N N . TYR A 1 93 ? 14.237 -2.500 -8.656 1.00 93.25 93 TYR A N 1
ATOM 675 C CA . TYR A 1 93 ? 13.959 -3.240 -7.432 1.00 93.25 93 TYR A CA 1
ATOM 676 C C . TYR A 1 93 ? 15.088 -4.222 -7.146 1.00 93.25 93 TYR A C 1
ATOM 678 O O . TYR A 1 93 ? 15.586 -4.903 -8.040 1.00 93.25 93 TYR A O 1
ATOM 686 N N . THR A 1 94 ? 15.491 -4.313 -5.880 1.00 95.94 94 THR A N 1
ATOM 687 C CA . THR A 1 94 ? 16.454 -5.337 -5.464 1.00 95.94 94 THR A CA 1
ATOM 688 C C . THR A 1 94 ? 15.823 -6.725 -5.574 1.00 95.94 94 THR A C 1
ATOM 690 O O . THR A 1 94 ? 14.610 -6.868 -5.398 1.00 95.94 94 THR A O 1
ATOM 693 N N . GLN A 1 95 ? 16.638 -7.767 -5.765 1.00 96.44 95 GLN A N 1
ATOM 694 C CA . GLN A 1 95 ? 16.152 -9.152 -5.743 1.00 96.44 95 GLN A CA 1
ATOM 695 C C . GLN A 1 95 ? 15.328 -9.444 -4.478 1.00 96.44 95 GLN A C 1
ATOM 697 O O . GLN A 1 95 ? 14.264 -10.053 -4.550 1.00 96.44 95 GLN A O 1
ATOM 702 N N . LYS A 1 96 ? 15.772 -8.943 -3.317 1.00 97.00 96 LYS A N 1
ATOM 703 C CA . LYS A 1 96 ? 15.057 -9.127 -2.050 1.00 97.00 96 LYS A CA 1
ATOM 704 C C . LY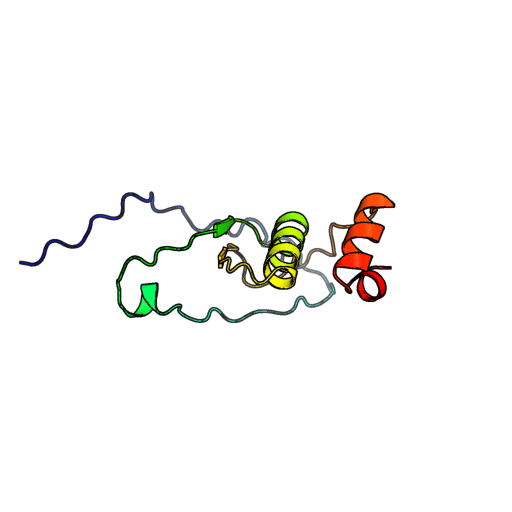S A 1 96 ? 13.650 -8.533 -2.080 1.00 97.00 96 LYS A C 1
ATOM 706 O O . LYS A 1 96 ? 12.721 -9.152 -1.565 1.00 97.00 96 LYS A O 1
ATOM 711 N N . SER A 1 97 ? 13.488 -7.353 -2.674 1.00 96.50 97 SER A N 1
ATOM 712 C CA . SER A 1 97 ? 12.179 -6.718 -2.849 1.00 96.50 97 SER A CA 1
ATOM 713 C C . SER A 1 97 ? 11.273 -7.556 -3.753 1.00 96.50 97 SER A C 1
ATOM 715 O O . SER A 1 97 ? 10.119 -7.787 -3.407 1.00 96.50 97 SER A O 1
ATOM 717 N N . LEU A 1 98 ? 11.808 -8.092 -4.854 1.00 96.38 98 LEU A N 1
ATOM 718 C CA . LEU A 1 98 ? 11.056 -8.964 -5.761 1.00 96.38 98 LEU A CA 1
ATOM 719 C C . LEU A 1 98 ? 10.620 -10.275 -5.083 1.00 96.38 98 LEU A C 1
ATOM 721 O O . LEU A 1 98 ? 9.476 -10.691 -5.235 1.00 96.38 98 LEU A O 1
ATOM 725 N N . GLU A 1 99 ? 11.470 -10.884 -4.250 1.00 97.25 99 GLU A N 1
ATOM 726 C CA . GLU A 1 99 ? 11.095 -12.051 -3.434 1.00 97.25 99 GLU A CA 1
ATOM 727 C C . GLU A 1 99 ? 9.971 -11.736 -2.431 1.00 97.25 99 GLU A C 1
ATOM 729 O O . GLU A 1 99 ? 9.129 -12.591 -2.145 1.00 97.25 99 GLU A O 1
ATOM 734 N N . ILE A 1 100 ? 9.948 -10.520 -1.873 1.00 96.75 100 ILE A N 1
ATOM 735 C CA . ILE A 1 100 ? 8.856 -10.062 -1.002 1.00 96.75 100 ILE A CA 1
ATOM 736 C C . ILE A 1 100 ? 7.565 -9.949 -1.814 1.00 96.75 100 ILE A C 1
ATOM 738 O O . ILE A 1 100 ? 6.542 -10.487 -1.396 1.00 96.75 100 ILE A O 1
ATOM 742 N N . PHE A 1 101 ? 7.611 -9.324 -2.990 1.00 96.56 101 PHE A N 1
ATOM 743 C CA . PHE A 1 101 ? 6.455 -9.204 -3.880 1.00 96.56 101 PHE A CA 1
ATOM 744 C C . PHE A 1 101 ? 5.935 -10.559 -4.360 1.00 96.56 101 PHE A C 1
ATOM 746 O O . PHE A 1 101 ? 4.722 -10.748 -4.443 1.00 96.56 101 PHE A O 1
ATOM 753 N N . GLN A 1 102 ? 6.823 -11.531 -4.577 1.00 97.00 102 GLN A N 1
ATOM 754 C CA . GLN A 1 102 ? 6.441 -12.901 -4.914 1.00 97.00 102 GLN A CA 1
ATOM 755 C C . GLN A 1 102 ? 5.669 -13.557 -3.769 1.00 97.00 102 GLN A C 1
ATOM 757 O O . GLN A 1 102 ? 4.621 -14.157 -3.989 1.00 97.00 102 GLN A O 1
ATOM 762 N N . ARG A 1 103 ? 6.131 -13.393 -2.523 1.00 96.50 103 ARG A N 1
ATOM 763 C CA . ARG A 1 103 ? 5.425 -13.904 -1.333 1.00 96.50 103 ARG A CA 1
ATOM 764 C C . ARG A 1 103 ? 4.079 -13.219 -1.098 1.00 96.50 103 ARG A C 1
ATOM 766 O O . ARG A 1 103 ? 3.199 -13.824 -0.498 1.00 96.50 103 ARG A O 1
ATOM 773 N N . LEU A 1 104 ? 3.931 -11.975 -1.550 1.00 96.75 104 LEU A N 1
ATOM 774 C CA . LEU A 1 104 ? 2.668 -11.237 -1.524 1.00 96.75 104 LEU A CA 1
ATOM 775 C C . LEU A 1 104 ? 1.762 -11.552 -2.730 1.00 96.75 104 LEU A C 1
ATOM 777 O O . LEU A 1 104 ? 0.634 -11.073 -2.764 1.00 96.75 104 LEU A O 1
ATOM 781 N N . GLY A 1 105 ? 2.227 -12.344 -3.704 1.00 95.75 105 GLY A N 1
ATOM 782 C CA . GLY A 1 105 ? 1.454 -12.734 -4.887 1.00 95.75 105 GLY A CA 1
ATOM 783 C C . GLY A 1 105 ? 1.308 -11.643 -5.954 1.00 95.75 105 GLY A C 1
ATOM 784 O O . GLY A 1 105 ? 0.433 -11.751 -6.808 1.00 95.75 105 GLY A O 1
ATOM 785 N N . ILE A 1 106 ? 2.138 -10.593 -5.919 1.00 94.62 106 ILE A N 1
ATOM 786 C CA . ILE A 1 106 ? 2.048 -9.436 -6.834 1.00 94.62 106 ILE A CA 1
ATOM 787 C C . ILE A 1 106 ? 3.238 -9.309 -7.793 1.00 94.62 106 ILE A C 1
ATOM 789 O O . ILE A 1 106 ? 3.254 -8.410 -8.627 1.00 94.62 106 ILE A O 1
ATOM 793 N N . TYR A 1 107 ? 4.231 -10.195 -7.693 1.00 94.81 107 TYR A N 1
ATOM 794 C C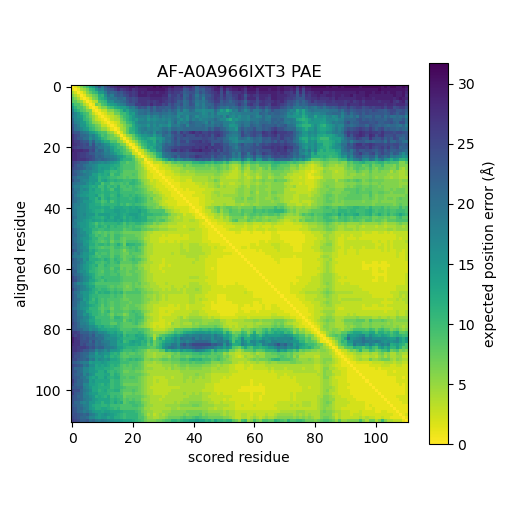A . TYR A 1 107 ? 5.451 -10.155 -8.507 1.00 94.81 107 TYR A CA 1
ATOM 795 C C . TYR A 1 107 ? 5.183 -10.125 -10.017 1.00 94.81 107 TYR A C 1
ATOM 797 O O . TYR A 1 107 ? 5.715 -9.255 -10.694 1.00 94.81 107 TYR A O 1
ATOM 805 N N . GLU A 1 108 ? 4.295 -10.984 -10.526 1.00 94.56 108 GLU A N 1
ATOM 806 C CA . GLU A 1 108 ? 3.942 -11.060 -11.959 1.00 94.56 108 GLU A CA 1
ATOM 807 C C . GLU A 1 108 ? 3.311 -9.768 -12.513 1.00 94.56 108 GLU A C 1
ATOM 809 O O . GLU A 1 108 ? 3.190 -9.592 -13.720 1.00 94.56 108 GLU A O 1
ATOM 814 N N . ARG A 1 109 ? 2.847 -8.860 -11.644 1.00 88.88 109 ARG A N 1
ATOM 815 C CA . ARG A 1 109 ? 2.334 -7.537 -12.043 1.00 88.88 109 ARG A CA 1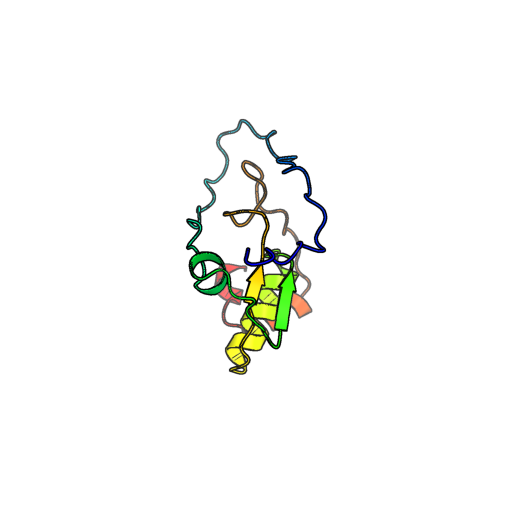
ATOM 816 C C . ARG A 1 109 ? 3.417 -6.455 -12.052 1.00 88.88 109 ARG A C 1
ATOM 818 O O . ARG A 1 109 ? 3.135 -5.345 -12.491 1.00 88.88 109 ARG A O 1
ATOM 825 N N . ILE A 1 110 ? 4.599 -6.755 -11.517 1.00 87.56 110 ILE A N 1
ATOM 826 C CA . ILE A 1 110 ? 5.716 -5.822 -11.328 1.00 87.56 110 ILE A CA 1
ATOM 827 C C . ILE A 1 110 ? 6.885 -6.147 -12.271 1.00 87.56 110 ILE A C 1
ATOM 829 O O . ILE A 1 110 ? 7.569 -5.217 -12.694 1.00 87.56 110 ILE A O 1
ATOM 833 N N . ALA A 1 111 ? 7.138 -7.434 -12.539 1.00 82.44 111 ALA A N 1
ATOM 834 C CA . ALA A 1 111 ? 8.271 -7.930 -13.325 1.00 82.44 111 ALA A CA 1
ATOM 835 C C . ALA A 1 111 ? 8.045 -7.894 -14.843 1.00 82.44 111 ALA A C 1
ATOM 837 O O . ALA A 1 111 ? 6.881 -8.030 -15.280 1.00 82.44 111 ALA A O 1
#

Nearest PDB structures (foldseek):
  6n04-assembly1_A  TM=7.570E-01  e=4.382E-02  Streptomyces sp. LC-6-2
  3v3n-assembly4_D  TM=7.391E-01  e=1.381E-01  Bacteroides thetaiotaomicron
  3v3n-assembly3_C  TM=7.392E-01  e=1.381E-01  Bacteroides thetaiotaomicron
  8v8w-assembly1_A  TM=5.918E-01  e=3.321E-01  Escherichia coli K-12
  3ffr-assembly1_A-2  TM=7.436E-01  e=4.320E+00  Cytophaga hutchinsonii ATCC 33406

Solvent-accessible surface area (backbone atoms only — not comparable to full-atom values): 7539 Å² total; per-residue (Å²): 130,88,78,74,84,75,74,88,66,77,87,72,80,87,72,80,88,50,80,83,36,93,69,96,51,80,84,70,66,75,52,81,89,71,86,50,68,37,72,75,70,74,44,90,75,87,69,96,35,76,42,82,40,66,49,74,68,40,46,50,51,51,52,56,33,51,78,70,74,44,75,66,47,78,44,56,97,61,51,46,84,66,54,64,51,51,74,83,85,80,84,82,78,54,71,69,54,50,55,50,32,46,76,72,73,48,30,85,82,73,108

Mean predicted aligned error: 9.48 Å

Sequence (111 aa):
MPTQPRSTFAEVAYTNGYEFTEGSGYTLPEYPFVIPPELAQGTIGRHEIVIVGGGITGLTLACGLAARGVRAVLLDEDNTVGVKGASSRGICYTQKSLEIFQRLGIYERIA

Secondary structure (DSSP, 8-state):
--------S-------TT----SS---PPB-PPPPPHHHHHT-----S-EEE--SHHHHHHHHHHHTTT---EEE-S-SBSS-TT---S-----HHHHHHHHHTT-GGGT-

pLDDT: mean 81.49, std 16.65, range [41.5, 97.81]

Radius of gyration: 17.78 Å; Cα contacts (8 Å, |Δi|>4): 87; chains: 1; bounding box: 41×38×48 Å